Protein AF-A0AA41M7D9-F1 (afdb_monomer_lite)

Secondary structure (DSSP, 8-state):
---PPPHHHHHHHHHHHHHHHHHHHHHHTTTS-HHHHHHHHHHHHHHHHHHHHHHHHH-TT--HHHHHHHHHHHHHHHHHHHHTTSS---HHHHHIIIIIIHHHHHHHHHHTT--HHHHHHHHHHHHHHHHHHHHHHH-GGGHHHHHHHHIIIIIHHHHHHHHH--

Structure (mmCIF, N/CA/C/O backbone):
data_AF-A0AA41M7D9-F1
#
_entry.id   AF-A0AA41M7D9-F1
#
loop_
_atom_site.group_PDB
_atom_site.id
_atom_site.type_symbol
_atom_site.label_atom_id
_atom_site.label_alt_id
_atom_site.label_comp_id
_atom_site.label_asym_id
_atom_site.label_entity_id
_atom_site.label_seq_id
_atom_site.pdbx_PDB_ins_code
_atom_site.Cartn_x
_atom_site.Cartn_y
_atom_site.Cartn_z
_atom_site.occupancy
_atom_site.B_iso_or_equiv
_atom_site.auth_seq_id
_atom_site.auth_comp_id
_atom_site.auth_asym_id
_atom_site.auth_atom_id
_atom_site.pdbx_PDB_model_num
ATOM 1 N N . MET A 1 1 ? -13.814 23.129 17.346 1.00 43.03 1 MET A N 1
ATOM 2 C CA . MET A 1 1 ? -14.484 21.843 17.065 1.00 43.03 1 MET A CA 1
ATOM 3 C C . MET A 1 1 ? -13.384 20.842 16.747 1.00 43.03 1 MET A C 1
ATOM 5 O O . MET A 1 1 ? -12.719 21.006 15.732 1.00 43.03 1 MET A O 1
ATOM 9 N N . VAL A 1 2 ? -13.072 19.921 17.662 1.00 54.72 2 VAL A N 1
ATOM 10 C CA . VAL A 1 2 ? -12.052 18.890 17.413 1.00 54.72 2 VAL A CA 1
ATOM 11 C C . VAL A 1 2 ? -12.756 17.778 16.646 1.00 54.72 2 VAL A C 1
ATOM 13 O O . VAL A 1 2 ? -13.603 17.100 17.205 1.00 54.72 2 VAL A O 1
ATOM 16 N N . PHE A 1 3 ? -12.485 17.658 15.346 1.00 63.22 3 PHE A N 1
ATOM 17 C CA . PHE A 1 3 ? -13.008 16.547 14.549 1.00 63.22 3 PHE A CA 1
ATOM 18 C C . PHE A 1 3 ? -12.334 15.251 15.011 1.00 63.22 3 PHE A C 1
ATOM 20 O O . PHE A 1 3 ? -11.143 15.058 14.730 1.00 63.22 3 PHE A O 1
ATOM 27 N N . GLU A 1 4 ? -13.075 14.405 15.719 1.00 78.56 4 GLU A N 1
ATOM 28 C CA . GLU A 1 4 ? -12.692 13.021 16.003 1.00 78.56 4 GLU A CA 1
ATOM 29 C C . GLU A 1 4 ? -12.630 12.236 14.693 1.00 78.56 4 GLU A C 1
ATOM 31 O O . GLU A 1 4 ? -13.458 12.419 13.800 1.00 78.56 4 GLU A O 1
ATOM 36 N N . ILE A 1 5 ? -11.578 11.437 14.533 1.00 80.19 5 ILE A N 1
ATOM 37 C CA . ILE A 1 5 ? -11.439 10.519 13.411 1.00 80.19 5 ILE A CA 1
ATOM 38 C C . ILE A 1 5 ? -11.806 9.137 13.932 1.00 80.19 5 ILE A C 1
ATOM 40 O O . ILE A 1 5 ? -11.251 8.674 14.923 1.00 80.19 5 ILE A O 1
ATOM 44 N N . GLU A 1 6 ? -12.738 8.479 13.255 1.00 83.94 6 GLU A N 1
ATOM 45 C CA . GLU A 1 6 ? -13.079 7.085 13.524 1.00 83.94 6 GLU A CA 1
ATOM 46 C C . GLU A 1 6 ? -12.066 6.157 12.841 1.00 83.94 6 GLU A C 1
ATOM 48 O O . GLU A 1 6 ? -11.556 6.466 11.760 1.00 83.94 6 GLU A O 1
ATOM 53 N N . GLU A 1 7 ? -11.809 4.983 13.422 1.00 80.69 7 GLU A N 1
ATOM 54 C CA . GLU A 1 7 ? -10.970 3.948 12.792 1.00 80.69 7 GLU A CA 1
ATOM 55 C C . GLU A 1 7 ? -11.496 3.577 11.394 1.00 80.69 7 GLU A C 1
ATOM 57 O O . GLU A 1 7 ? -10.733 3.427 10.438 1.00 80.69 7 GLU A O 1
ATOM 62 N N . ARG A 1 8 ? -12.823 3.574 11.237 1.00 83.56 8 ARG A N 1
ATOM 63 C CA . ARG A 1 8 ? -13.512 3.409 9.957 1.00 83.56 8 ARG A CA 1
ATOM 64 C C . ARG A 1 8 ? -13.033 4.390 8.892 1.00 83.56 8 ARG A C 1
ATOM 66 O O . ARG A 1 8 ? -12.820 4.009 7.738 1.00 83.56 8 ARG A O 1
ATOM 73 N N . ALA A 1 9 ? -12.868 5.656 9.264 1.00 84.19 9 ALA A N 1
ATOM 74 C CA . ALA A 1 9 ? -12.412 6.694 8.351 1.00 84.19 9 ALA A CA 1
ATOM 75 C C . ALA A 1 9 ? -10.946 6.473 7.951 1.00 84.19 9 ALA A C 1
ATOM 77 O O . ALA A 1 9 ? -10.614 6.637 6.778 1.00 84.19 9 ALA A O 1
ATOM 78 N N . VAL A 1 10 ? -10.094 6.034 8.887 1.00 87.75 10 VAL A N 1
ATOM 79 C CA . VAL A 1 10 ? -8.698 5.657 8.604 1.00 87.75 10 VAL A CA 1
ATOM 80 C C . VAL A 1 10 ? -8.658 4.554 7.546 1.00 87.75 10 VAL A C 1
ATOM 82 O O . VAL A 1 10 ? -8.050 4.732 6.492 1.00 87.75 10 VAL A O 1
ATOM 85 N N . LEU A 1 11 ? -9.360 3.445 7.784 1.00 87.56 11 LEU A N 1
ATOM 86 C CA . LEU A 1 11 ? -9.366 2.278 6.898 1.00 87.56 11 LEU A CA 1
ATOM 87 C C . LEU A 1 11 ? -9.967 2.581 5.520 1.00 87.56 11 LEU A C 1
ATOM 89 O O . LEU A 1 11 ? -9.401 2.179 4.503 1.00 87.56 11 LEU A O 1
ATOM 93 N N . THR A 1 12 ? -11.063 3.348 5.474 1.00 88.19 12 THR A N 1
ATOM 94 C CA . THR A 1 12 ? -11.686 3.791 4.214 1.00 88.19 12 THR A CA 1
ATOM 95 C C . THR A 1 12 ? -10.690 4.580 3.376 1.00 88.19 12 THR A C 1
ATOM 97 O O . THR A 1 12 ? -10.525 4.328 2.183 1.00 88.19 12 THR A O 1
ATOM 100 N N . VAL A 1 13 ? -10.009 5.535 4.008 1.00 90.44 13 VAL A N 1
ATOM 101 C CA . VAL A 1 13 ? -9.062 6.408 3.331 1.00 90.44 13 VAL A CA 1
ATOM 102 C C . VAL A 1 13 ? -7.845 5.625 2.833 1.00 90.44 13 VAL A C 1
ATOM 104 O O . VAL A 1 13 ? -7.421 5.843 1.697 1.00 90.44 13 VAL A O 1
ATOM 107 N N . TRP A 1 14 ? -7.308 4.695 3.626 1.00 92.19 14 TRP A N 1
ATOM 108 C CA . TRP A 1 14 ? -6.230 3.809 3.178 1.00 92.19 14 TRP A CA 1
ATOM 109 C C . TRP A 1 14 ? -6.654 2.961 1.983 1.00 92.19 14 TRP A C 1
ATOM 111 O O . TRP A 1 14 ? -5.999 3.003 0.943 1.00 92.19 14 TRP A O 1
ATOM 121 N N . GLY A 1 15 ? -7.770 2.240 2.101 1.00 91.06 15 GLY A N 1
ATOM 122 C CA . GLY A 1 15 ? -8.260 1.362 1.044 1.00 91.06 15 GLY A CA 1
ATOM 123 C C . GLY A 1 15 ? -8.542 2.107 -0.260 1.00 91.06 15 GLY A C 1
ATOM 124 O O . GLY A 1 15 ? -8.118 1.665 -1.327 1.00 91.06 15 GLY A O 1
ATOM 125 N N . PHE A 1 16 ? -9.180 3.279 -0.178 1.00 92.38 16 PHE A N 1
ATOM 126 C CA . PHE A 1 16 ? -9.460 4.112 -1.347 1.00 92.38 16 PHE A CA 1
ATOM 127 C C . PHE A 1 16 ? -8.186 4.661 -1.996 1.00 92.38 16 PHE A C 1
ATOM 129 O O . PHE A 1 16 ? -8.065 4.630 -3.221 1.00 92.38 16 PHE A O 1
ATOM 136 N N . SER A 1 17 ? -7.229 5.137 -1.195 1.00 93.56 17 SER A N 1
ATOM 137 C CA . SER A 1 17 ? -5.968 5.694 -1.702 1.00 93.56 17 SER A CA 1
ATOM 138 C C . SER A 1 17 ? -5.134 4.621 -2.395 1.00 93.56 17 SER A C 1
ATOM 140 O O . SER A 1 17 ? -4.664 4.838 -3.505 1.00 93.56 17 SER A O 1
ATOM 142 N N . VAL A 1 18 ? -5.023 3.432 -1.796 1.00 93.00 18 VAL A N 1
ATOM 143 C CA . VAL A 1 18 ? -4.290 2.300 -2.377 1.00 93.00 18 VAL A CA 1
ATOM 144 C C . VAL A 1 18 ? -4.965 1.802 -3.656 1.00 93.00 18 VAL A C 1
ATOM 146 O O . VAL A 1 18 ? -4.300 1.669 -4.681 1.00 93.00 18 VAL A O 1
ATOM 149 N N . ALA A 1 19 ? -6.285 1.583 -3.640 1.00 92.69 19 ALA A N 1
ATOM 150 C CA . ALA A 1 19 ? -7.017 1.143 -4.829 1.00 92.69 19 ALA A CA 1
ATOM 151 C C . ALA A 1 19 ? -6.898 2.159 -5.975 1.00 92.69 19 ALA A C 1
ATOM 153 O O . ALA A 1 19 ? -6.569 1.792 -7.102 1.00 92.69 19 ALA A O 1
ATOM 154 N N . THR A 1 20 ? -7.110 3.444 -5.680 1.00 91.69 20 THR A N 1
ATOM 155 C CA . THR A 1 20 ? -7.000 4.525 -6.668 1.00 91.69 20 THR A CA 1
ATOM 156 C C . THR A 1 20 ? -5.573 4.659 -7.180 1.00 91.69 20 THR A C 1
ATOM 158 O O . THR A 1 20 ? -5.375 4.772 -8.385 1.00 91.69 20 THR A O 1
ATOM 161 N N . GLY A 1 21 ? -4.576 4.602 -6.295 1.00 92.38 21 GLY A N 1
ATOM 162 C CA . GLY A 1 21 ? -3.167 4.686 -6.664 1.00 92.38 21 GLY A CA 1
ATOM 163 C C . GLY A 1 21 ? -2.785 3.612 -7.679 1.00 92.38 21 GLY A C 1
ATOM 164 O O . GLY A 1 21 ? -2.201 3.914 -8.722 1.00 92.38 21 GLY A O 1
ATOM 165 N N . TRP A 1 22 ? -3.200 2.372 -7.430 1.00 92.94 22 TRP A N 1
ATOM 166 C CA . TRP A 1 22 ? -2.945 1.243 -8.317 1.00 92.94 22 TRP A CA 1
ATOM 167 C C . TRP A 1 22 ? -3.701 1.343 -9.649 1.00 92.94 22 TRP A C 1
ATOM 169 O O . TRP A 1 22 ? -3.092 1.192 -10.708 1.00 92.94 22 TRP A O 1
ATOM 179 N N . ILE A 1 23 ? -4.997 1.673 -9.622 1.00 92.25 23 ILE A N 1
ATOM 180 C CA . ILE A 1 23 ? -5.819 1.825 -10.837 1.00 92.25 23 ILE A CA 1
ATOM 181 C C . ILE A 1 23 ? -5.300 2.967 -11.715 1.00 92.25 23 ILE A C 1
ATOM 183 O O . ILE A 1 23 ? -5.174 2.815 -12.925 1.00 92.25 23 ILE A O 1
ATOM 187 N N . VAL A 1 24 ? -4.979 4.117 -11.128 1.00 91.69 24 VAL A N 1
ATOM 188 C CA . VAL A 1 24 ? -4.457 5.260 -11.883 1.00 91.69 24 VAL A CA 1
ATOM 189 C C . VAL A 1 24 ? -3.063 4.948 -12.427 1.00 91.69 24 VAL A C 1
ATOM 191 O O . VAL A 1 24 ? -2.784 5.277 -13.577 1.00 91.69 24 VAL A O 1
ATOM 194 N N . SER A 1 25 ? -2.219 4.247 -11.660 1.00 90.75 25 SER A N 1
ATOM 195 C CA . SER A 1 25 ? -0.907 3.795 -12.144 1.00 90.75 25 SER A CA 1
ATOM 196 C C . SER A 1 25 ? -1.037 2.883 -13.362 1.00 90.75 25 SER A C 1
ATOM 198 O O . SER A 1 25 ? -0.314 3.083 -14.328 1.00 90.75 25 SER A O 1
ATOM 200 N N . TYR A 1 26 ? -2.005 1.960 -13.381 1.00 90.75 26 TYR A N 1
ATOM 201 C CA . TYR A 1 26 ? -2.275 1.126 -14.557 1.00 90.75 26 TYR A CA 1
ATOM 202 C C . TYR A 1 26 ? -2.479 1.969 -15.827 1.00 90.75 26 TYR A C 1
ATOM 204 O O . TYR A 1 26 ? -1.841 1.709 -16.844 1.00 90.75 26 TYR A O 1
ATOM 212 N N . PHE A 1 27 ? -3.303 3.020 -15.759 1.00 89.38 27 PHE A N 1
ATOM 213 C CA . PHE A 1 27 ? -3.584 3.878 -16.916 1.00 89.38 27 PHE A CA 1
ATOM 214 C C . PHE A 1 27 ? -2.458 4.855 -17.263 1.00 89.38 27 PHE A C 1
ATOM 216 O O . PHE A 1 27 ? -2.310 5.209 -18.430 1.00 89.38 27 PHE A O 1
ATOM 223 N N . LEU A 1 28 ? -1.703 5.334 -16.272 1.00 88.75 28 LEU A N 1
ATOM 224 C CA . LEU A 1 28 ? -0.736 6.417 -16.462 1.00 88.75 28 LEU A CA 1
ATOM 225 C C . LEU A 1 28 ? 0.707 5.947 -16.636 1.00 88.75 28 LEU A C 1
ATOM 227 O O . LEU A 1 28 ? 1.499 6.698 -17.199 1.00 88.75 28 LEU A O 1
ATOM 231 N N . HIS A 1 29 ? 1.060 4.728 -16.215 1.00 86.25 29 HIS A N 1
ATOM 232 C CA . HIS A 1 29 ? 2.437 4.242 -16.316 1.00 86.25 29 HIS A CA 1
ATOM 233 C C . HIS A 1 29 ? 3.035 4.243 -17.738 1.00 86.25 29 HIS A C 1
ATOM 235 O O . HIS A 1 29 ? 4.241 4.456 -17.829 1.00 86.25 29 HIS A O 1
ATOM 241 N N . PRO A 1 30 ? 2.273 4.095 -18.848 1.00 87.62 30 PRO A N 1
ATOM 242 C CA . PRO A 1 30 ? 2.855 4.192 -20.189 1.00 87.62 30 PRO A CA 1
ATOM 243 C C . PRO A 1 30 ? 3.217 5.632 -20.580 1.00 87.62 30 PRO A C 1
ATOM 245 O O . PRO A 1 30 ? 3.976 5.845 -21.522 1.00 87.62 30 PRO A O 1
ATOM 248 N N . TYR A 1 31 ? 2.634 6.622 -19.897 1.00 87.56 31 TYR A N 1
ATOM 249 C CA . TYR A 1 31 ? 2.751 8.044 -20.227 1.00 87.56 31 TYR A CA 1
ATOM 250 C C . TYR A 1 31 ? 3.657 8.809 -19.262 1.00 87.56 31 TYR A C 1
ATOM 252 O O . TYR A 1 31 ? 4.099 9.911 -19.584 1.00 87.56 31 TYR A O 1
ATOM 260 N N . PHE A 1 32 ? 3.876 8.277 -18.061 1.00 84.94 32 PHE A N 1
ATOM 261 C CA . PHE A 1 32 ? 4.605 8.940 -16.988 1.00 84.94 32 PHE A CA 1
ATOM 262 C C . PHE A 1 32 ? 5.985 8.320 -16.810 1.00 84.94 32 PHE A C 1
ATOM 264 O O . PHE A 1 32 ? 6.144 7.102 -16.807 1.00 84.94 32 PHE A O 1
ATOM 271 N N . GLU A 1 33 ? 6.983 9.169 -16.576 1.00 85.44 33 GLU A N 1
ATOM 272 C CA . GLU A 1 33 ? 8.267 8.702 -16.065 1.00 85.44 33 GLU A CA 1
ATOM 273 C C . GLU A 1 33 ? 8.080 8.098 -14.665 1.00 85.44 33 GLU A C 1
ATOM 275 O O . GLU A 1 33 ? 7.204 8.509 -13.894 1.00 85.44 33 GLU A O 1
ATOM 280 N N . ALA A 1 34 ? 8.935 7.145 -14.295 1.00 81.38 34 ALA A N 1
ATOM 281 C CA . ALA A 1 34 ? 8.833 6.451 -13.012 1.00 81.38 34 ALA A CA 1
ATOM 282 C C . ALA A 1 34 ? 8.850 7.416 -11.807 1.00 81.38 34 ALA A C 1
ATOM 284 O O . ALA A 1 34 ? 8.127 7.207 -10.832 1.00 81.38 34 ALA A O 1
ATOM 285 N N . LEU A 1 35 ? 9.599 8.523 -11.891 1.00 83.25 35 LEU A N 1
ATOM 286 C CA . LEU A 1 35 ? 9.623 9.542 -10.837 1.00 83.25 35 LEU A CA 1
ATOM 287 C C . LEU A 1 35 ? 8.269 10.254 -10.689 1.00 83.25 35 LEU A C 1
ATOM 289 O O . LEU A 1 35 ? 7.849 10.548 -9.571 1.00 83.25 35 LEU A O 1
ATOM 293 N N . SER A 1 36 ? 7.558 10.491 -11.794 1.00 87.69 36 SER A N 1
ATOM 294 C CA . SER A 1 36 ? 6.215 11.078 -11.776 1.00 87.69 36 SER A CA 1
ATOM 295 C C . SER A 1 36 ? 5.200 10.141 -11.122 1.00 87.69 36 SER A C 1
ATOM 297 O O . SER A 1 36 ? 4.336 10.610 -10.383 1.00 87.69 36 SER A O 1
ATOM 299 N N . LEU A 1 37 ? 5.328 8.825 -11.323 1.00 85.75 37 LEU A N 1
ATOM 300 C CA . LEU A 1 37 ? 4.511 7.837 -10.612 1.00 85.75 37 LEU A CA 1
ATOM 301 C C . LEU A 1 37 ? 4.797 7.839 -9.106 1.00 85.75 37 LEU A C 1
ATOM 303 O O . LEU A 1 37 ? 3.860 7.858 -8.312 1.00 85.75 37 LEU A O 1
ATOM 307 N N . VAL A 1 38 ? 6.065 7.884 -8.689 1.00 86.19 38 VAL A N 1
ATOM 308 C CA . VAL A 1 38 ? 6.418 7.969 -7.258 1.00 86.19 38 VAL A CA 1
ATOM 309 C C . VAL A 1 38 ? 5.914 9.275 -6.634 1.00 86.19 38 VAL A C 1
ATOM 311 O O . VAL A 1 38 ? 5.407 9.272 -5.509 1.00 86.19 38 VAL A O 1
ATOM 314 N N . ALA A 1 39 ? 5.982 10.392 -7.362 1.00 88.31 39 ALA A N 1
ATOM 315 C CA . ALA A 1 39 ? 5.410 11.663 -6.924 1.00 88.31 39 ALA A CA 1
ATOM 316 C C . ALA A 1 39 ? 3.881 11.581 -6.784 1.00 88.31 39 ALA A C 1
ATOM 318 O O . ALA A 1 39 ? 3.334 12.004 -5.765 1.00 88.31 39 ALA A O 1
ATOM 319 N N . PHE A 1 40 ? 3.193 10.976 -7.755 1.00 91.31 40 PHE A N 1
ATOM 320 C CA . PHE A 1 40 ? 1.759 10.706 -7.681 1.00 91.31 40 PHE A CA 1
ATOM 321 C C . PHE A 1 40 ? 1.403 9.876 -6.439 1.00 91.31 40 PHE A C 1
ATOM 323 O O . PHE A 1 40 ? 0.545 10.285 -5.657 1.00 91.31 40 PHE A O 1
ATOM 330 N N . TRP A 1 41 ? 2.111 8.772 -6.193 1.00 91.94 41 TRP A N 1
ATOM 331 C CA . TRP A 1 41 ? 1.908 7.953 -4.999 1.00 91.94 41 TRP A CA 1
ATOM 332 C C . TRP A 1 41 ? 2.200 8.717 -3.706 1.00 91.94 41 TRP A C 1
ATOM 334 O O . TRP A 1 41 ? 1.476 8.556 -2.729 1.00 91.94 41 TRP A O 1
ATOM 344 N N . SER A 1 42 ? 3.193 9.607 -3.693 1.00 90.25 42 SER A N 1
ATOM 345 C CA . SER A 1 42 ? 3.476 10.462 -2.533 1.00 90.25 42 SER A CA 1
ATOM 346 C C . SER A 1 42 ? 2.302 11.390 -2.209 1.00 90.25 42 SER A C 1
ATOM 348 O O . SER A 1 42 ? 1.939 11.546 -1.043 1.00 90.25 42 SER A O 1
ATOM 350 N N . VAL A 1 43 ? 1.659 11.963 -3.233 1.00 91.69 43 VAL A N 1
ATOM 351 C CA . VAL A 1 43 ? 0.446 12.776 -3.055 1.00 91.69 43 VAL A CA 1
ATOM 352 C C . VAL A 1 43 ? -0.712 11.911 -2.565 1.00 91.69 43 VAL A C 1
ATOM 354 O O . VAL A 1 43 ? -1.326 12.242 -1.551 1.00 91.69 43 VAL A O 1
ATOM 357 N N . VAL A 1 44 ? -0.983 10.789 -3.233 1.00 93.44 44 VAL A N 1
ATOM 358 C CA . VAL A 1 44 ? -2.092 9.884 -2.892 1.00 93.44 44 VAL A CA 1
ATOM 359 C C . VAL A 1 44 ? -1.971 9.355 -1.463 1.00 93.44 44 VAL A C 1
ATOM 361 O O . VAL A 1 44 ? -2.954 9.346 -0.727 1.00 93.44 44 VAL A O 1
ATOM 364 N N . MET A 1 45 ? -0.766 8.978 -1.034 1.00 93.62 45 MET A N 1
ATOM 365 C CA . MET A 1 45 ? -0.530 8.399 0.288 1.00 93.62 45 MET A CA 1
ATOM 366 C C . MET A 1 45 ? -0.391 9.437 1.407 1.00 93.62 45 MET A C 1
ATOM 368 O O . MET A 1 45 ? -0.484 9.084 2.583 1.00 93.62 45 MET A O 1
ATOM 372 N N . SER A 1 46 ? -0.222 10.723 1.083 1.00 90.88 46 SER A N 1
ATOM 373 C CA . SER A 1 46 ? -0.162 11.781 2.101 1.00 90.88 46 SER A CA 1
ATOM 374 C C . SER A 1 46 ? -1.445 11.841 2.936 1.00 90.88 46 SER A C 1
ATOM 376 O O . SER A 1 46 ? -1.394 11.974 4.158 1.00 90.88 46 SER A O 1
ATOM 378 N N . TRP A 1 47 ? -2.599 11.663 2.291 1.00 90.38 47 TRP A N 1
ATOM 379 C CA . TRP A 1 47 ? -3.906 11.739 2.929 1.00 90.38 47 TRP A CA 1
ATOM 380 C C . TRP A 1 47 ? -4.140 10.625 3.974 1.00 90.38 47 TRP A C 1
ATOM 382 O O . TRP A 1 47 ? -4.394 10.969 5.134 1.00 90.38 47 TRP A O 1
ATOM 392 N N . PRO A 1 48 ? -3.984 9.318 3.665 1.00 91.94 48 PRO A N 1
ATOM 393 C CA . PRO A 1 48 ? -4.085 8.257 4.672 1.00 91.94 48 PRO A CA 1
ATOM 394 C C . PRO A 1 48 ? -3.067 8.391 5.803 1.00 91.94 48 PRO A C 1
ATOM 396 O O . PRO A 1 48 ? -3.410 8.126 6.957 1.00 91.94 48 PRO A O 1
ATOM 399 N N . VAL A 1 49 ? -1.846 8.853 5.518 1.00 91.00 49 VAL A N 1
ATOM 400 C CA . VAL A 1 49 ? -0.826 9.078 6.553 1.00 91.00 49 VAL A CA 1
ATOM 401 C C . VAL A 1 49 ? -1.252 10.191 7.515 1.00 91.00 49 VAL A C 1
ATOM 403 O O . VAL A 1 49 ? -1.224 9.985 8.728 1.00 91.00 49 VAL A O 1
ATOM 406 N N . ILE A 1 50 ? -1.711 11.340 7.008 1.00 89.94 50 ILE A N 1
ATOM 407 C CA . ILE A 1 50 ? -2.185 12.462 7.839 1.00 89.94 50 ILE A CA 1
ATOM 408 C C . ILE A 1 50 ? -3.373 12.034 8.710 1.00 89.94 50 ILE A C 1
ATOM 410 O O . ILE A 1 50 ? -3.389 12.297 9.915 1.00 89.94 50 ILE A O 1
ATOM 414 N N . VAL A 1 51 ? -4.350 11.347 8.111 1.00 89.62 51 VAL A N 1
ATOM 415 C CA . VAL A 1 51 ? -5.537 10.828 8.810 1.00 89.62 51 VAL A CA 1
ATOM 416 C C . VAL A 1 51 ? -5.128 9.861 9.925 1.00 89.62 51 VAL A C 1
ATOM 418 O O . VAL A 1 51 ? -5.622 9.975 11.046 1.00 89.62 51 VAL A O 1
ATOM 421 N N . SER A 1 52 ? -4.165 8.979 9.656 1.00 90.44 52 SER A N 1
ATOM 422 C CA . SER A 1 52 ? -3.648 8.016 10.634 1.00 90.44 52 SER A CA 1
ATOM 423 C C . SER A 1 52 ? -2.904 8.680 11.787 1.00 90.44 52 SER A C 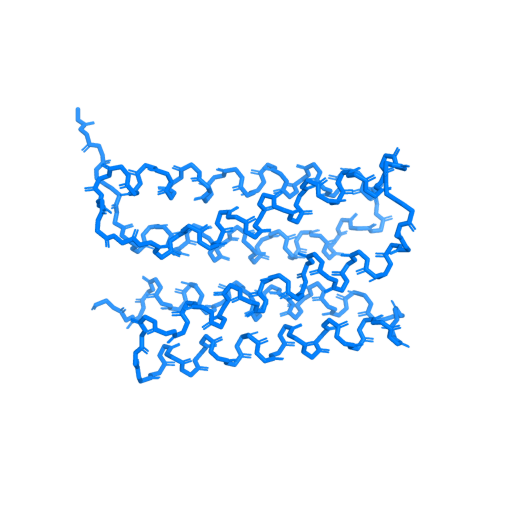1
ATOM 425 O O . SER A 1 52 ? -3.134 8.330 12.939 1.00 90.44 52 SER A O 1
ATOM 427 N N . ILE A 1 53 ? -2.038 9.661 11.510 1.00 88.38 53 ILE A N 1
ATOM 428 C CA . ILE A 1 53 ? -1.308 10.403 12.551 1.00 88.38 53 ILE A CA 1
ATOM 429 C C . ILE A 1 53 ? -2.291 11.107 13.485 1.00 88.38 53 ILE A C 1
ATOM 431 O O . ILE A 1 53 ? -2.155 11.029 14.707 1.00 88.38 53 ILE A O 1
ATOM 435 N N . LYS A 1 54 ? -3.313 11.759 12.921 1.00 88.38 54 LYS A N 1
ATOM 436 C CA . LYS A 1 54 ? -4.338 12.428 13.721 1.00 88.38 54 LYS A CA 1
ATOM 437 C C . LYS A 1 54 ? -5.163 11.433 14.543 1.00 88.38 54 LYS A C 1
ATOM 439 O O . LYS A 1 54 ? -5.437 11.713 15.706 1.00 88.38 54 LYS A O 1
ATOM 444 N N . TRP A 1 55 ? -5.513 10.279 13.979 1.00 88.25 55 TRP A N 1
ATOM 445 C CA . TRP A 1 55 ? -6.210 9.220 14.709 1.00 88.25 55 TRP A CA 1
ATOM 446 C C . TRP A 1 55 ? -5.373 8.644 15.858 1.00 88.25 55 TRP A C 1
ATOM 448 O O . TRP A 1 55 ? -5.879 8.504 16.966 1.00 88.25 55 TRP A O 1
ATOM 458 N N . MET A 1 56 ? -4.081 8.377 15.641 1.00 87.81 56 MET A N 1
ATOM 459 C CA . MET A 1 56 ? -3.175 7.878 16.687 1.00 87.81 56 MET A CA 1
ATOM 460 C C . MET A 1 56 ? -2.973 8.899 17.811 1.00 87.81 56 MET A C 1
ATOM 462 O O . MET A 1 56 ? -2.878 8.523 18.976 1.00 87.81 56 MET A O 1
ATOM 466 N N . ALA A 1 57 ? -2.953 10.197 17.488 1.00 85.06 57 ALA A N 1
ATOM 467 C CA . ALA A 1 57 ? -2.913 11.256 18.496 1.00 85.06 57 ALA A CA 1
ATOM 468 C C . ALA A 1 57 ? -4.178 11.282 19.378 1.00 85.06 57 ALA A C 1
ATOM 470 O O . ALA A 1 57 ? -4.113 11.733 20.519 1.00 85.06 57 ALA A O 1
ATOM 471 N N . GLN A 1 58 ? -5.314 10.801 18.860 1.00 84.94 58 GLN A N 1
ATOM 472 C CA . GLN A 1 58 ? -6.576 10.654 19.597 1.00 84.94 58 GLN A CA 1
ATOM 473 C C . GLN A 1 58 ? -6.652 9.316 20.352 1.00 84.94 58 GLN A C 1
ATOM 475 O O . GLN A 1 58 ? -7.221 9.259 21.437 1.00 84.94 58 GLN A O 1
ATOM 480 N N . ASN A 1 59 ? -6.046 8.257 19.806 1.00 77.56 59 ASN A N 1
ATOM 481 C CA . ASN A 1 59 ? -6.160 6.877 20.278 1.00 77.56 59 ASN A CA 1
ATOM 482 C C . ASN A 1 59 ? -4.774 6.264 20.539 1.00 77.56 59 ASN A C 1
ATOM 484 O O . ASN A 1 59 ? -4.293 5.420 19.783 1.00 77.56 59 ASN A O 1
ATOM 488 N N . SER A 1 60 ? -4.132 6.663 21.640 1.00 64.31 60 SER A N 1
ATOM 489 C CA . SER A 1 60 ? -2.744 6.294 21.976 1.00 64.31 60 SER A CA 1
ATOM 490 C C . SER A 1 60 ? -2.496 4.800 22.247 1.00 64.31 60 SER A C 1
ATOM 492 O O . SER A 1 60 ? -1.348 4.399 22.429 1.00 64.31 60 SER A O 1
ATOM 494 N N . GLY A 1 61 ? -3.545 3.973 22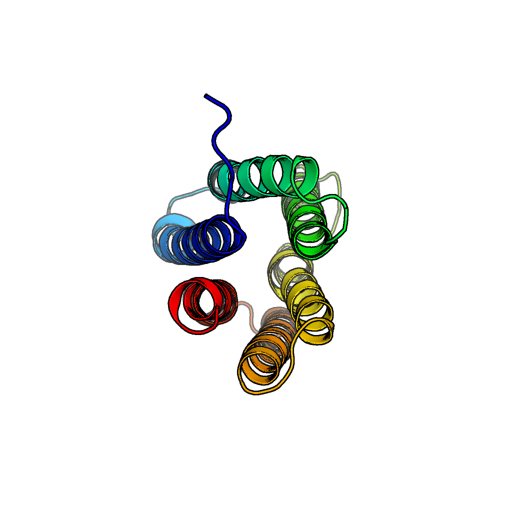.287 1.00 64.94 61 GLY A N 1
ATOM 495 C CA . GLY A 1 61 ? -3.460 2.542 22.590 1.00 64.94 61 GLY A CA 1
ATOM 496 C C . GLY A 1 61 ? -3.323 1.614 21.380 1.00 64.94 61 GLY A C 1
ATOM 497 O O . GLY A 1 61 ? -3.017 0.441 21.574 1.00 64.94 61 GLY A O 1
ATOM 498 N N . SER A 1 62 ? -3.542 2.094 20.149 1.00 67.50 62 SER A N 1
ATOM 499 C CA . SER A 1 62 ? -3.523 1.236 18.957 1.00 67.50 62 SER A CA 1
ATOM 500 C C . SER A 1 62 ? -2.365 1.560 18.020 1.00 67.50 62 SER A C 1
ATOM 502 O O . SER A 1 62 ? -2.210 2.682 17.539 1.00 67.50 62 SER A O 1
ATOM 504 N N . SER A 1 63 ? -1.561 0.539 17.725 1.00 71.19 63 SER A N 1
ATOM 505 C CA . SER A 1 63 ? -0.446 0.604 16.778 1.00 71.19 63 SER A CA 1
ATOM 506 C C . SER A 1 63 ? -0.845 0.233 15.350 1.00 71.19 63 SER A C 1
ATOM 508 O O . SER A 1 63 ? 0.028 0.169 14.486 1.00 71.19 63 SER A O 1
ATOM 510 N N . LEU A 1 64 ? -2.132 -0.024 15.085 1.00 73.25 64 LEU A N 1
ATOM 511 C CA . LEU A 1 64 ? -2.597 -0.574 13.810 1.00 73.25 64 LEU A CA 1
ATOM 512 C C . LEU A 1 64 ? -2.101 0.227 12.588 1.00 73.25 64 LEU A C 1
ATOM 514 O O . LEU A 1 64 ? -1.539 -0.382 11.679 1.00 73.25 64 LEU A O 1
ATOM 518 N N . PRO A 1 65 ? -2.193 1.574 12.551 1.00 81.44 65 PRO A N 1
ATOM 519 C CA . PRO A 1 65 ? -1.765 2.349 11.386 1.00 81.44 65 PRO A CA 1
ATOM 520 C C . PRO A 1 65 ? -0.243 2.490 11.265 1.00 81.44 65 PRO A C 1
ATOM 522 O O . PRO A 1 65 ? 0.247 2.865 10.202 1.00 81.44 65 PRO A O 1
ATOM 525 N N . VAL A 1 66 ? 0.520 2.209 12.330 1.00 84.94 66 VAL A N 1
ATOM 526 C CA . VAL A 1 66 ? 1.976 2.429 12.365 1.00 84.94 66 VAL A CA 1
ATOM 527 C C . VAL A 1 66 ? 2.666 1.592 11.300 1.00 84.94 66 VAL A C 1
ATOM 529 O O . VAL A 1 66 ? 3.505 2.109 10.565 1.00 84.94 66 VAL A O 1
ATOM 532 N N . THR A 1 67 ? 2.287 0.320 11.175 1.00 85.75 67 THR A N 1
ATOM 533 C CA . THR A 1 67 ? 2.880 -0.569 10.174 1.00 85.75 67 THR A CA 1
ATOM 534 C C . THR A 1 67 ? 2.640 -0.039 8.764 1.00 85.75 67 THR A C 1
ATOM 536 O O . THR A 1 67 ? 3.590 0.047 7.994 1.00 85.75 67 THR A O 1
ATOM 539 N N . TRP A 1 68 ? 1.421 0.412 8.462 1.00 88.50 68 TRP A N 1
ATOM 540 C CA . TRP A 1 68 ? 1.056 0.989 7.165 1.00 88.50 68 TRP A CA 1
ATOM 541 C C . TRP A 1 68 ? 1.829 2.269 6.842 1.00 88.50 68 TRP A C 1
ATOM 543 O O . TRP A 1 68 ? 2.325 2.433 5.723 1.00 88.50 68 TRP A O 1
ATOM 553 N N . ILE A 1 69 ? 1.975 3.166 7.823 1.00 90.56 69 ILE A N 1
ATOM 554 C CA . ILE A 1 69 ? 2.761 4.398 7.680 1.00 90.56 69 ILE A CA 1
ATOM 555 C C . ILE A 1 69 ? 4.223 4.057 7.387 1.00 90.56 69 ILE A C 1
ATOM 557 O O . ILE A 1 69 ? 4.796 4.599 6.444 1.00 90.56 69 ILE A O 1
ATOM 561 N N . LEU A 1 70 ? 4.822 3.148 8.163 1.00 88.62 70 LEU A N 1
ATOM 562 C CA . LEU A 1 70 ? 6.226 2.771 8.004 1.00 88.62 70 LEU A CA 1
ATOM 563 C C . LEU A 1 70 ? 6.481 2.089 6.661 1.00 88.62 70 LEU A C 1
ATOM 565 O O . LEU A 1 70 ? 7.411 2.479 5.959 1.00 88.62 70 LEU A O 1
ATOM 569 N N . THR A 1 71 ? 5.652 1.122 6.259 1.00 88.00 71 THR A N 1
ATOM 570 C CA . THR A 1 71 ? 5.826 0.446 4.966 1.00 88.00 71 THR A CA 1
ATOM 571 C C . THR A 1 71 ? 5.666 1.410 3.800 1.00 88.00 71 THR A C 1
ATOM 573 O O . THR A 1 71 ? 6.440 1.339 2.853 1.00 88.00 71 THR A O 1
ATOM 576 N N . THR A 1 72 ? 4.728 2.355 3.889 1.00 89.19 72 THR A N 1
ATOM 577 C CA . THR A 1 72 ? 4.531 3.393 2.867 1.00 89.19 72 THR A CA 1
ATOM 578 C C . THR A 1 72 ? 5.722 4.344 2.793 1.00 89.19 72 THR A C 1
ATOM 580 O O . THR A 1 72 ? 6.221 4.623 1.705 1.00 89.19 72 THR A O 1
ATOM 583 N N . ALA A 1 73 ? 6.213 4.821 3.939 1.00 88.50 73 ALA A N 1
ATOM 584 C CA . ALA A 1 73 ? 7.366 5.713 3.996 1.00 88.50 73 ALA A CA 1
ATOM 585 C C . ALA A 1 73 ? 8.627 5.044 3.431 1.00 88.50 73 ALA A C 1
ATOM 587 O O . ALA A 1 73 ? 9.353 5.665 2.655 1.00 88.50 73 ALA A O 1
ATOM 588 N N . ILE A 1 74 ? 8.857 3.771 3.770 1.00 88.12 74 ILE A N 1
ATOM 589 C CA . ILE A 1 74 ? 9.965 2.986 3.219 1.00 88.12 74 ILE A CA 1
ATOM 590 C C . ILE A 1 74 ? 9.776 2.801 1.712 1.00 88.12 74 ILE A C 1
ATOM 592 O O . ILE A 1 74 ? 10.706 3.070 0.962 1.00 88.12 74 ILE A O 1
ATOM 596 N N . ALA A 1 75 ? 8.591 2.398 1.247 1.00 87.12 75 ALA A N 1
ATOM 597 C CA . ALA A 1 75 ? 8.355 2.155 -0.173 1.00 87.12 75 ALA A CA 1
ATOM 598 C C . ALA A 1 75 ? 8.581 3.411 -1.030 1.00 87.12 75 ALA A C 1
ATOM 600 O O . ALA A 1 75 ? 9.292 3.358 -2.033 1.00 87.12 75 ALA A O 1
ATOM 601 N N . LEU A 1 76 ? 8.047 4.559 -0.599 1.00 87.88 76 LEU A N 1
ATOM 602 C CA . LEU A 1 76 ? 8.233 5.838 -1.286 1.00 87.88 76 LEU A CA 1
ATOM 603 C C . LEU A 1 76 ? 9.689 6.312 -1.227 1.00 87.88 76 LEU A C 1
ATOM 605 O O . LEU A 1 76 ? 10.254 6.689 -2.253 1.00 87.88 76 LEU A O 1
ATOM 609 N N . GLY A 1 77 ? 10.314 6.266 -0.046 1.00 85.38 77 GLY A N 1
ATOM 610 C CA . GLY A 1 77 ? 11.700 6.697 0.140 1.00 85.38 77 GLY A CA 1
ATOM 611 C C . GLY A 1 77 ? 12.684 5.862 -0.678 1.00 85.38 77 GLY A C 1
ATOM 612 O O . GLY A 1 77 ? 13.560 6.411 -1.344 1.00 85.38 77 GLY A O 1
ATOM 613 N N . MET A 1 78 ? 12.500 4.541 -0.691 1.00 83.88 78 MET A N 1
ATOM 614 C CA . MET A 1 78 ? 13.330 3.630 -1.477 1.00 83.88 78 MET A CA 1
ATOM 615 C C . MET A 1 78 ? 13.052 3.761 -2.976 1.00 83.88 78 MET A C 1
ATOM 617 O O . MET A 1 78 ? 13.995 3.723 -3.761 1.00 83.88 78 MET A O 1
ATOM 621 N N . GLY A 1 79 ? 11.799 4.001 -3.380 1.00 81.00 79 GLY A N 1
ATOM 622 C CA . GLY A 1 79 ? 11.450 4.308 -4.769 1.00 81.00 79 GLY A CA 1
ATOM 623 C C . GLY A 1 79 ? 12.190 5.542 -5.290 1.00 81.00 79 GLY A C 1
ATOM 624 O O . GLY A 1 79 ? 12.802 5.492 -6.353 1.00 81.00 79 GLY A O 1
ATOM 625 N N . VAL A 1 80 ? 12.229 6.628 -4.512 1.00 84.38 80 VAL A N 1
ATOM 626 C CA . VAL A 1 80 ? 13.039 7.810 -4.856 1.00 84.38 80 VAL A CA 1
ATOM 627 C C . VAL A 1 80 ? 14.530 7.467 -4.890 1.00 84.38 80 VAL A C 1
ATOM 629 O O . VAL A 1 80 ? 15.222 7.872 -5.820 1.00 84.38 80 VAL A O 1
ATOM 632 N N . ALA A 1 81 ? 15.036 6.715 -3.908 1.00 82.62 81 ALA A N 1
ATOM 633 C CA . ALA A 1 81 ? 16.456 6.384 -3.821 1.00 82.62 81 ALA A CA 1
ATOM 634 C C . ALA A 1 81 ? 16.961 5.548 -5.008 1.00 82.62 81 ALA A C 1
ATOM 636 O O . ALA A 1 81 ? 18.052 5.814 -5.511 1.00 82.62 81 ALA A O 1
ATOM 637 N N . VAL A 1 82 ? 16.172 4.581 -5.483 1.00 81.69 82 VAL A N 1
ATOM 638 C CA . VAL A 1 82 ? 16.493 3.791 -6.682 1.00 81.69 82 VAL A CA 1
ATOM 639 C C . VAL A 1 82 ? 16.473 4.680 -7.926 1.00 81.69 82 VAL A C 1
ATOM 641 O O . VAL A 1 82 ? 17.458 4.733 -8.657 1.00 81.69 82 VAL A O 1
ATOM 644 N N . LEU A 1 83 ? 15.407 5.463 -8.122 1.00 81.75 83 LEU A N 1
ATOM 645 C CA . LEU A 1 83 ? 15.249 6.300 -9.318 1.00 81.75 83 LEU A CA 1
ATOM 646 C C . LEU A 1 83 ? 16.270 7.441 -9.422 1.00 81.75 83 LEU A C 1
ATOM 648 O O . LEU A 1 83 ? 16.618 7.858 -10.522 1.00 81.75 83 LEU A O 1
ATOM 652 N N . GLN A 1 84 ? 16.757 7.951 -8.290 1.00 83.88 84 GLN A N 1
ATOM 653 C CA . GLN A 1 84 ? 17.816 8.967 -8.237 1.00 83.88 84 GLN A CA 1
ATOM 654 C C . GLN A 1 84 ? 19.230 8.357 -8.296 1.00 83.88 84 GLN A C 1
ATOM 656 O O . GLN A 1 84 ? 20.219 9.087 -8.247 1.00 83.88 84 GLN A O 1
ATOM 661 N N . GLY A 1 85 ? 19.351 7.027 -8.381 1.00 80.75 85 GLY A N 1
ATOM 662 C CA . GLY A 1 85 ? 20.634 6.327 -8.442 1.00 80.75 85 GLY A CA 1
ATOM 663 C C . GLY A 1 85 ? 21.397 6.274 -7.113 1.00 80.75 85 GLY A C 1
ATOM 664 O O . GLY A 1 85 ? 22.576 5.927 -7.102 1.00 80.75 85 GLY A O 1
ATOM 665 N N . TYR A 1 86 ? 20.750 6.593 -5.986 1.00 82.88 86 TYR A N 1
ATOM 666 C CA . TYR A 1 86 ? 21.332 6.429 -4.648 1.00 82.88 86 TYR A CA 1
ATOM 667 C C . TYR A 1 86 ? 21.415 4.956 -4.224 1.00 82.88 86 TYR A C 1
ATOM 669 O O . TYR A 1 86 ? 22.214 4.612 -3.354 1.00 82.88 86 TYR A O 1
ATOM 677 N N . LEU A 1 87 ? 20.606 4.087 -4.839 1.00 78.06 87 LEU A N 1
ATOM 678 C CA . LEU A 1 87 ? 20.649 2.637 -4.674 1.00 78.06 87 LEU A CA 1
ATOM 679 C C . LEU A 1 87 ? 20.739 1.956 -6.038 1.00 78.06 87 LEU A C 1
ATOM 681 O O . LEU A 1 87 ? 19.904 2.175 -6.908 1.00 78.06 87 LEU A O 1
ATOM 685 N N . THR A 1 88 ? 21.722 1.075 -6.200 1.00 77.56 88 THR A N 1
ATOM 686 C CA . THR A 1 88 ? 21.935 0.280 -7.418 1.00 77.56 88 THR A CA 1
ATOM 687 C C . THR A 1 88 ? 21.147 -1.032 -7.368 1.00 77.56 88 THR A C 1
ATOM 689 O O . THR A 1 88 ? 21.723 -2.110 -7.505 1.00 77.56 88 THR A O 1
ATOM 692 N N . ILE A 1 89 ? 19.845 -0.950 -7.092 1.00 77.50 89 ILE A N 1
ATOM 693 C CA . ILE A 1 89 ? 18.941 -2.107 -7.126 1.00 77.50 89 ILE A CA 1
ATOM 694 C C . ILE A 1 89 ? 18.210 -2.077 -8.475 1.00 77.50 89 ILE A C 1
ATOM 696 O O . ILE A 1 89 ? 17.697 -1.018 -8.834 1.00 77.50 89 ILE A O 1
ATOM 700 N N . PRO A 1 90 ? 18.145 -3.191 -9.225 1.00 80.25 90 PRO A N 1
ATOM 701 C CA . PRO A 1 90 ? 17.333 -3.286 -10.434 1.00 80.25 90 PRO A CA 1
ATOM 702 C C . PRO A 1 90 ? 15.868 -2.894 -10.195 1.00 80.25 90 PRO A C 1
ATOM 704 O O . PRO A 1 90 ? 15.263 -3.293 -9.198 1.00 80.25 90 PRO A O 1
ATOM 707 N N . ASP A 1 91 ? 15.264 -2.185 -11.152 1.00 72.19 91 ASP A N 1
ATOM 708 C CA . ASP A 1 91 ? 13.891 -1.675 -11.033 1.00 72.19 91 ASP A CA 1
ATOM 709 C C . ASP A 1 91 ? 12.887 -2.769 -10.653 1.00 72.19 91 ASP A C 1
ATOM 711 O O . ASP A 1 91 ? 12.083 -2.578 -9.743 1.00 72.19 91 ASP A O 1
ATOM 715 N N . ILE A 1 92 ? 12.960 -3.947 -11.281 1.00 75.31 92 ILE A N 1
ATOM 716 C CA . ILE A 1 92 ? 12.027 -5.050 -11.007 1.00 75.31 92 ILE A CA 1
ATOM 717 C C . ILE A 1 92 ? 12.135 -5.585 -9.572 1.00 75.31 92 ILE A C 1
ATOM 719 O O . ILE A 1 92 ? 11.122 -5.909 -8.952 1.00 75.31 92 ILE A O 1
ATOM 723 N N . GLU A 1 93 ? 13.348 -5.623 -9.017 1.00 79.00 93 GLU A N 1
ATOM 724 C CA . GLU A 1 93 ? 13.592 -6.024 -7.630 1.00 79.00 93 GLU A CA 1
ATOM 725 C C . GLU A 1 93 ? 13.060 -4.957 -6.673 1.00 79.00 93 GLU A C 1
ATOM 727 O O . GLU A 1 93 ? 12.422 -5.283 -5.671 1.00 79.00 93 GLU A O 1
ATOM 732 N N . SER A 1 94 ? 13.231 -3.677 -7.021 1.00 77.75 94 SER A N 1
ATOM 733 C CA . SER A 1 94 ? 12.645 -2.569 -6.267 1.00 77.75 94 SER A CA 1
ATOM 734 C C . SER A 1 94 ? 11.112 -2.647 -6.244 1.00 77.75 94 SER A C 1
ATOM 736 O O . SER A 1 94 ? 10.500 -2.471 -5.189 1.00 77.75 94 SER A O 1
ATOM 738 N N . TYR A 1 95 ? 10.483 -3.004 -7.368 1.00 75.31 95 TYR A N 1
ATOM 739 C CA . TYR A 1 95 ? 9.038 -3.186 -7.446 1.00 75.31 95 TYR A CA 1
ATOM 740 C C . TYR A 1 95 ? 8.568 -4.355 -6.578 1.00 75.31 95 TYR A C 1
ATOM 742 O O . TYR A 1 95 ? 7.698 -4.174 -5.724 1.00 75.31 95 TYR A O 1
ATOM 750 N N . ALA A 1 96 ? 9.179 -5.530 -6.738 1.00 80.56 96 ALA A N 1
ATOM 751 C CA . ALA A 1 96 ? 8.841 -6.723 -5.968 1.00 80.56 96 ALA A CA 1
ATOM 752 C C . ALA A 1 96 ? 8.979 -6.496 -4.451 1.00 80.56 96 ALA A C 1
ATOM 754 O O . ALA A 1 96 ? 8.095 -6.864 -3.672 1.00 80.56 96 ALA A O 1
ATOM 755 N N . VAL A 1 97 ? 10.064 -5.850 -4.017 1.00 81.62 97 VAL A N 1
ATOM 756 C CA . VAL A 1 97 ? 10.335 -5.631 -2.593 1.00 81.62 97 VAL A CA 1
ATOM 757 C C . VAL A 1 97 ? 9.455 -4.518 -2.021 1.00 81.62 97 VAL A C 1
ATOM 759 O O . VAL A 1 97 ? 8.758 -4.722 -1.025 1.00 81.62 97 VAL A O 1
ATOM 762 N N . PHE A 1 98 ? 9.458 -3.334 -2.630 1.00 84.56 98 PHE A N 1
ATOM 763 C CA . PHE A 1 98 ? 8.870 -2.151 -2.000 1.00 84.56 98 PHE A CA 1
ATOM 764 C C . PHE A 1 98 ? 7.359 -2.053 -2.180 1.00 84.56 98 PHE A C 1
ATOM 766 O O . PHE A 1 98 ? 6.676 -1.544 -1.294 1.00 84.56 98 PHE A O 1
ATOM 773 N N . TRP A 1 99 ? 6.827 -2.584 -3.278 1.00 83.69 99 TRP A N 1
ATOM 774 C CA . TRP A 1 99 ? 5.419 -2.409 -3.629 1.00 83.69 99 TRP A CA 1
ATOM 775 C C . TRP A 1 99 ? 4.561 -3.662 -3.437 1.00 83.69 99 TRP A C 1
ATOM 777 O O . TRP A 1 99 ? 3.335 -3.567 -3.477 1.00 83.69 99 TRP A O 1
ATOM 787 N N . PHE A 1 100 ? 5.181 -4.816 -3.166 1.00 87.12 100 PHE A N 1
ATOM 788 C CA . PHE A 1 100 ? 4.468 -6.074 -2.919 1.00 87.12 100 PHE A CA 1
ATOM 789 C C . PHE A 1 100 ? 4.901 -6.755 -1.620 1.00 87.12 100 PHE A C 1
ATOM 791 O O . PHE A 1 100 ? 4.056 -7.023 -0.765 1.00 87.12 100 PHE A O 1
ATOM 798 N N . PHE A 1 101 ? 6.200 -6.970 -1.397 1.00 89.19 101 PHE A N 1
ATOM 799 C CA . PHE A 1 101 ? 6.670 -7.622 -0.170 1.00 89.19 101 PHE A CA 1
ATOM 800 C C . PHE A 1 101 ? 6.430 -6.777 1.098 1.00 89.19 101 PHE A C 1
ATOM 802 O O . PHE A 1 101 ? 5.986 -7.307 2.123 1.00 89.19 101 PHE A O 1
ATOM 809 N N . LEU A 1 102 ? 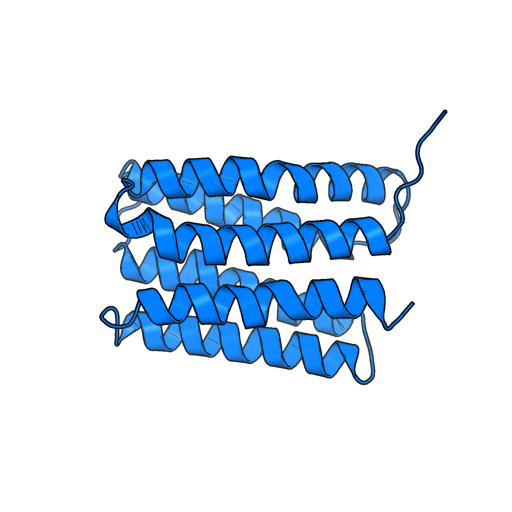6.670 -5.461 1.048 1.00 90.38 102 LEU A N 1
ATOM 810 C CA . LEU A 1 102 ? 6.371 -4.576 2.182 1.00 90.38 102 LEU A CA 1
ATOM 811 C C . LEU A 1 102 ? 4.867 -4.543 2.520 1.00 90.38 102 LEU A C 1
ATOM 813 O O . LEU A 1 102 ? 4.532 -4.789 3.682 1.00 90.38 102 LEU A O 1
ATOM 817 N N . PRO A 1 103 ? 3.941 -4.339 1.559 1.00 89.75 103 PRO A N 1
ATOM 818 C CA . PRO A 1 103 ? 2.511 -4.503 1.817 1.00 89.75 103 PRO A CA 1
ATOM 819 C C . PRO A 1 103 ? 2.135 -5.888 2.345 1.00 89.75 103 PRO A C 1
ATOM 821 O O . PRO A 1 103 ? 1.337 -5.975 3.275 1.00 89.75 103 PRO A O 1
ATOM 824 N N . ALA A 1 104 ? 2.733 -6.970 1.828 1.00 92.19 104 ALA A N 1
ATOM 825 C CA . ALA A 1 104 ? 2.490 -8.319 2.343 1.00 92.19 104 ALA A CA 1
ATOM 826 C C . ALA A 1 104 ? 2.803 -8.419 3.842 1.00 92.19 104 ALA A C 1
ATOM 828 O O . ALA A 1 104 ? 2.014 -8.959 4.616 1.00 92.19 104 ALA A O 1
ATOM 829 N N . SER A 1 105 ? 3.925 -7.829 4.257 1.00 91.19 105 SER A N 1
ATOM 830 C CA . SER A 1 105 ? 4.331 -7.764 5.661 1.00 91.19 105 SER A CA 1
ATOM 831 C C . SER A 1 105 ? 3.348 -6.938 6.496 1.00 91.19 105 SER A C 1
ATOM 833 O O . SER A 1 105 ? 2.971 -7.364 7.587 1.00 91.19 105 SER A O 1
ATOM 835 N N . ALA A 1 106 ? 2.869 -5.799 5.981 1.00 90.81 106 ALA A N 1
ATOM 836 C CA . ALA A 1 106 ? 1.866 -4.981 6.665 1.00 90.81 106 ALA A CA 1
ATOM 837 C C . ALA A 1 106 ? 0.537 -5.721 6.862 1.00 90.81 106 ALA A C 1
ATOM 839 O O . ALA A 1 106 ? -0.018 -5.704 7.962 1.00 90.81 106 ALA A O 1
ATOM 840 N N . PHE A 1 107 ? 0.057 -6.427 5.837 1.00 92.31 107 PHE A N 1
ATOM 841 C CA . PHE A 1 107 ? -1.145 -7.256 5.927 1.00 92.31 107 PHE A CA 1
ATOM 842 C C . PHE A 1 107 ? -0.977 -8.417 6.908 1.00 92.31 107 PHE A C 1
ATOM 844 O O . PHE A 1 107 ? -1.873 -8.672 7.712 1.00 92.31 107 PHE A O 1
ATOM 851 N N . ALA A 1 108 ? 0.181 -9.082 6.898 1.00 93.00 108 ALA A N 1
ATOM 852 C CA . ALA A 1 108 ? 0.479 -10.155 7.840 1.00 93.00 108 ALA A CA 1
ATOM 853 C C . ALA A 1 108 ? 0.462 -9.640 9.285 1.00 93.00 108 ALA A C 1
ATOM 855 O O . ALA A 1 108 ? -0.199 -10.231 10.136 1.00 93.00 108 ALA A O 1
ATOM 856 N N . VAL A 1 109 ? 1.114 -8.502 9.551 1.00 90.81 109 VAL A N 1
ATOM 857 C CA . VAL A 1 109 ? 1.100 -7.859 10.874 1.00 90.81 109 VAL A CA 1
ATOM 858 C C . VAL A 1 109 ? -0.323 -7.468 11.281 1.00 90.81 109 VAL A C 1
ATOM 860 O O . VAL A 1 109 ? -0.755 -7.778 12.386 1.00 90.81 109 VAL A O 1
ATOM 863 N N . THR A 1 110 ? -1.078 -6.857 10.367 1.00 88.94 110 THR A N 1
ATOM 864 C CA . THR A 1 110 ? -2.473 -6.444 10.589 1.00 88.94 110 THR A CA 1
ATOM 865 C C . THR A 1 110 ? -3.358 -7.635 10.955 1.00 88.94 110 THR A C 1
ATOM 867 O O . THR A 1 110 ? -4.199 -7.523 11.839 1.00 88.94 110 THR A O 1
ATOM 870 N N . SER A 1 111 ? -3.130 -8.805 10.351 1.00 90.50 111 SER A N 1
ATOM 871 C CA . SER A 1 111 ? -3.927 -10.005 10.627 1.00 90.50 111 SER A CA 1
ATOM 872 C C . SER A 1 111 ? -3.837 -10.511 12.073 1.00 90.50 111 SER A C 1
ATOM 874 O O . SER A 1 111 ? -4.764 -11.175 12.525 1.00 90.50 111 SER A O 1
ATOM 876 N N . TYR A 1 112 ? -2.777 -10.178 12.822 1.00 88.81 112 TYR A N 1
ATOM 877 C CA . TYR A 1 112 ? -2.657 -10.560 14.237 1.00 88.81 112 TYR A CA 1
ATOM 878 C C . TYR A 1 112 ? -3.619 -9.803 15.157 1.00 88.81 112 TYR A C 1
ATOM 880 O O . TYR A 1 112 ? -3.833 -10.234 16.287 1.00 88.81 112 TYR A O 1
ATOM 888 N N . TYR A 1 113 ? -4.185 -8.687 14.694 1.00 85.69 113 TYR A N 1
ATOM 889 C CA . TYR A 1 113 ? -5.095 -7.857 15.483 1.00 85.69 113 TYR A CA 1
ATOM 890 C C . TYR A 1 113 ? -6.568 -8.256 15.330 1.00 85.69 113 TYR A C 1
ATOM 892 O O . TYR A 1 113 ? -7.410 -7.722 16.046 1.00 85.69 113 TYR A O 1
ATOM 900 N N . PHE A 1 114 ? -6.889 -9.191 14.429 1.00 86.50 114 PHE A N 1
ATOM 901 C CA . PHE A 1 114 ? -8.267 -9.567 14.109 1.00 86.50 114 PHE A CA 1
ATOM 902 C C . PHE A 1 114 ? -8.469 -11.082 14.142 1.00 86.50 114 PHE A C 1
ATOM 904 O O . PHE A 1 114 ? -7.537 -11.866 13.966 1.00 86.50 114 PHE A O 1
ATOM 911 N N . GLU A 1 115 ? -9.721 -11.495 14.321 1.00 86.88 115 GLU A N 1
ATOM 912 C CA . GLU A 1 115 ? -10.152 -12.892 14.257 1.00 86.88 115 GLU A CA 1
ATOM 913 C C . GLU A 1 115 ? -11.261 -13.072 13.210 1.00 86.88 115 GLU A C 1
ATOM 915 O O . GLU A 1 115 ? -11.775 -12.105 12.649 1.00 86.88 115 GLU A O 1
ATOM 920 N N . GLY A 1 116 ? -11.606 -14.323 12.899 1.00 89.38 116 GLY A N 1
ATOM 921 C CA . GLY A 1 116 ? -12.690 -14.633 11.963 1.00 89.38 116 GLY A CA 1
ATOM 922 C C . GLY A 1 116 ? -12.401 -14.213 10.517 1.00 89.38 116 GLY A C 1
ATOM 923 O O . GLY A 1 116 ? -11.304 -14.429 9.995 1.00 89.38 116 GLY A O 1
ATOM 924 N N . LEU A 1 117 ? -13.406 -13.653 9.838 1.00 88.00 117 LEU A N 1
ATOM 925 C CA . LEU A 1 117 ? -13.338 -13.351 8.406 1.00 88.00 117 LEU A CA 1
ATOM 926 C C . LEU A 1 117 ? -12.294 -12.271 8.081 1.00 88.00 117 LEU A C 1
ATOM 928 O O . LEU A 1 117 ? -11.541 -12.439 7.12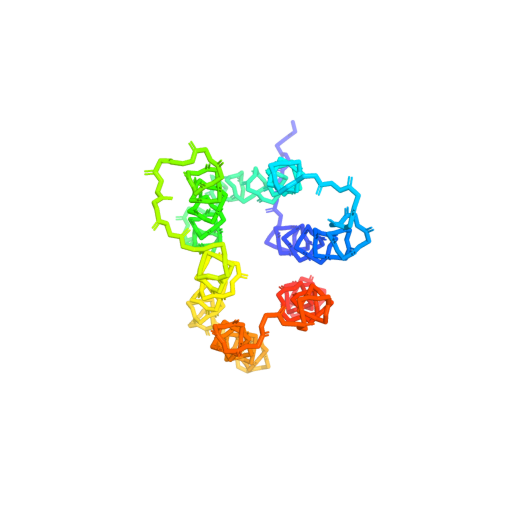0 1.00 88.00 117 LEU A O 1
ATOM 932 N N . LEU A 1 118 ? -12.173 -11.218 8.898 1.00 87.50 118 LEU A N 1
ATOM 933 C CA . LEU A 1 118 ? -11.155 -10.175 8.709 1.00 87.50 118 LEU A CA 1
ATOM 934 C C . LEU A 1 118 ? -9.731 -10.729 8.734 1.00 87.50 118 LEU A C 1
ATOM 936 O O . LEU A 1 118 ? -8.915 -10.382 7.878 1.00 87.50 118 LEU A O 1
ATOM 940 N N . LYS A 1 119 ? -9.439 -11.648 9.661 1.00 90.81 119 LYS A N 1
ATOM 941 C CA . LYS A 1 119 ? -8.149 -12.346 9.699 1.00 90.81 119 LYS A CA 1
ATOM 942 C C . LYS A 1 119 ? -7.882 -13.075 8.390 1.00 90.81 119 LYS A C 1
ATOM 944 O O . LYS A 1 119 ? -6.805 -12.934 7.818 1.00 90.81 119 LYS A O 1
ATOM 949 N N . HIS A 1 120 ? -8.868 -13.815 7.882 1.00 91.12 120 HIS A N 1
ATOM 950 C CA . HIS A 1 120 ? -8.740 -14.527 6.612 1.00 91.12 120 HIS A CA 1
ATOM 951 C C . HIS A 1 120 ? -8.521 -13.582 5.429 1.00 91.12 120 HIS A C 1
ATOM 953 O O . HIS A 1 120 ? -7.687 -13.883 4.573 1.00 91.12 120 HIS A O 1
ATOM 959 N N . LEU A 1 121 ? -9.204 -12.436 5.388 1.00 90.94 121 LEU A N 1
ATOM 960 C CA . LEU A 1 121 ? -9.008 -11.426 4.348 1.00 90.94 121 LEU A CA 1
ATOM 961 C C . LEU A 1 121 ? -7.590 -10.846 4.382 1.00 90.94 121 LEU A C 1
ATOM 963 O O . LEU A 1 121 ? -6.929 -10.802 3.345 1.00 90.94 121 LEU A O 1
ATOM 967 N N . TYR A 1 122 ? -7.087 -10.471 5.561 1.00 92.12 122 TYR A N 1
ATOM 968 C CA . TYR A 1 122 ? -5.739 -9.920 5.700 1.00 92.12 122 TYR A CA 1
ATOM 969 C C . TYR A 1 122 ? -4.633 -10.948 5.456 1.00 92.12 122 TYR A C 1
ATOM 971 O O . TYR A 1 122 ? -3.662 -10.637 4.769 1.00 92.12 122 TYR A O 1
ATOM 979 N N . VAL A 1 123 ? -4.788 -12.190 5.918 1.00 93.94 123 VAL A N 1
ATOM 980 C CA . VAL A 1 123 ? -3.849 -13.276 5.586 1.00 93.94 123 VAL A CA 1
ATOM 981 C C . VAL A 1 123 ? -3.845 -13.543 4.082 1.00 93.94 123 VAL A C 1
ATOM 983 O O . VAL A 1 123 ? -2.778 -13.674 3.488 1.00 93.94 123 VAL A O 1
ATOM 986 N N . SER A 1 124 ? -5.015 -13.577 3.440 1.00 92.81 124 SER A N 1
ATOM 987 C CA . SER A 1 124 ? -5.105 -13.789 1.990 1.00 92.81 124 SER A CA 1
ATOM 988 C C . SER A 1 124 ? -4.432 -12.653 1.223 1.00 92.81 124 SER A C 1
ATOM 990 O O . SER A 1 124 ? -3.640 -12.911 0.319 1.00 92.81 124 SER A O 1
ATOM 992 N N . ALA A 1 125 ? -4.673 -11.402 1.623 1.00 92.88 125 ALA A N 1
ATOM 993 C CA . ALA A 1 125 ? -3.992 -10.238 1.067 1.00 92.88 125 ALA A CA 1
ATOM 994 C C . ALA A 1 125 ? -2.468 -10.342 1.229 1.00 92.88 125 ALA A C 1
ATOM 996 O O . ALA A 1 125 ? -1.736 -10.113 0.267 1.00 92.88 125 ALA A O 1
ATOM 997 N N . ALA A 1 126 ? -1.981 -10.745 2.406 1.00 94.38 126 ALA A N 1
ATOM 998 C CA . ALA A 1 126 ? -0.556 -10.933 2.662 1.00 94.38 126 ALA A CA 1
ATOM 999 C C . ALA A 1 126 ? 0.060 -11.998 1.743 1.00 94.38 126 ALA A C 1
ATOM 1001 O O . ALA A 1 126 ? 1.052 -11.735 1.063 1.00 94.38 126 ALA A O 1
ATOM 1002 N N . VAL A 1 127 ? -0.553 -13.183 1.683 1.00 94.38 127 VAL A N 1
ATOM 1003 C CA . VAL A 1 127 ? -0.069 -14.311 0.874 1.00 94.38 127 VAL A CA 1
ATOM 1004 C C . VAL A 1 127 ? -0.056 -13.953 -0.606 1.00 94.38 127 VAL A C 1
ATOM 1006 O O . VAL A 1 127 ? 0.933 -14.209 -1.287 1.00 94.38 127 VAL A O 1
ATOM 1009 N N . ILE A 1 128 ? -1.118 -13.321 -1.106 1.00 92.06 128 ILE A N 1
ATOM 1010 C CA . ILE A 1 128 ? -1.192 -12.934 -2.513 1.00 92.06 128 ILE A CA 1
ATOM 1011 C C . ILE A 1 128 ? -0.122 -11.896 -2.838 1.00 92.06 128 ILE A C 1
ATOM 1013 O O . ILE A 1 128 ? 0.623 -12.098 -3.789 1.00 92.06 128 ILE A O 1
ATOM 1017 N N . ASN A 1 129 ? 0.041 -10.849 -2.028 1.00 91.62 129 ASN A N 1
ATOM 1018 C CA . ASN A 1 129 ? 1.097 -9.860 -2.253 1.00 91.62 129 ASN A CA 1
ATOM 1019 C C . ASN A 1 129 ? 2.500 -10.482 -2.227 1.00 91.62 129 ASN A C 1
ATOM 1021 O O . ASN A 1 129 ? 3.330 -10.151 -3.070 1.00 91.62 129 ASN A O 1
ATOM 1025 N N . PHE A 1 130 ? 2.753 -11.432 -1.325 1.00 92.56 130 PHE A N 1
ATOM 1026 C CA . PHE A 1 130 ? 4.019 -12.160 -1.294 1.00 92.56 130 PHE A CA 1
ATOM 1027 C C . PHE A 1 130 ? 4.240 -12.997 -2.564 1.00 92.56 130 PHE A C 1
ATOM 1029 O O . PHE A 1 130 ? 5.329 -12.978 -3.138 1.00 92.56 130 PHE A O 1
ATOM 1036 N N . MET A 1 131 ? 3.206 -13.693 -3.047 1.00 90.94 131 MET A N 1
ATOM 1037 C CA . MET A 1 131 ? 3.281 -14.431 -4.310 1.00 90.94 131 MET A CA 1
ATOM 1038 C C . MET A 1 131 ? 3.540 -13.495 -5.492 1.00 90.94 131 MET A C 1
ATOM 1040 O O . MET A 1 131 ? 4.415 -13.790 -6.298 1.00 90.94 131 MET A O 1
ATOM 1044 N N . LEU A 1 132 ? 2.837 -12.362 -5.586 1.00 88.00 132 LEU A N 1
ATOM 1045 C CA . LEU A 1 132 ? 3.042 -11.388 -6.664 1.00 88.00 132 LEU A CA 1
ATOM 1046 C C . LEU A 1 132 ? 4.465 -10.814 -6.637 1.00 88.00 132 LEU A C 1
ATOM 1048 O O . LEU A 1 132 ? 5.089 -10.738 -7.692 1.00 88.00 132 LEU A O 1
ATOM 1052 N N . ALA A 1 133 ? 5.018 -10.520 -5.452 1.00 88.69 133 ALA A N 1
ATOM 1053 C CA . ALA A 1 133 ? 6.423 -10.132 -5.307 1.00 88.69 133 ALA A CA 1
ATOM 1054 C C . ALA A 1 133 ? 7.359 -11.192 -5.906 1.00 88.69 133 ALA A C 1
ATOM 1056 O O . ALA A 1 133 ? 8.243 -10.869 -6.694 1.00 88.69 133 ALA A O 1
ATOM 1057 N N . GLY A 1 134 ? 7.132 -12.467 -5.576 1.00 87.12 134 GLY A N 1
ATOM 1058 C CA . GLY A 1 134 ? 7.903 -13.579 -6.123 1.00 87.12 134 GLY A CA 1
ATOM 1059 C C . GLY A 1 134 ? 7.779 -13.691 -7.642 1.00 87.12 134 GLY A C 1
ATOM 1060 O O . GLY A 1 134 ? 8.792 -13.771 -8.328 1.00 87.12 134 GLY A O 1
ATOM 1061 N N . ILE A 1 135 ? 6.560 -13.659 -8.187 1.00 85.88 135 ILE A N 1
ATOM 1062 C CA . ILE A 1 135 ? 6.336 -13.810 -9.632 1.00 85.88 135 ILE A CA 1
ATOM 1063 C C . ILE A 1 135 ? 6.952 -12.630 -10.401 1.00 85.88 135 ILE A C 1
ATOM 1065 O O . ILE A 1 135 ? 7.556 -12.857 -11.448 1.00 85.88 135 ILE A O 1
ATOM 1069 N N . MET A 1 136 ? 6.897 -11.398 -9.879 1.00 84.31 136 MET A N 1
ATOM 1070 C CA . MET A 1 136 ? 7.533 -10.229 -10.506 1.00 84.31 136 MET A CA 1
ATOM 1071 C C . MET A 1 136 ? 9.033 -10.408 -10.741 1.00 84.31 136 MET A C 1
ATOM 1073 O O . MET A 1 136 ? 9.527 -9.994 -11.787 1.00 84.31 136 MET A O 1
ATOM 1077 N N . LEU A 1 137 ? 9.745 -11.073 -9.825 1.00 84.75 137 LEU A N 1
ATOM 1078 C CA . LEU A 1 137 ? 11.180 -11.338 -9.974 1.00 84.75 137 LEU A CA 1
ATOM 1079 C C . LEU A 1 137 ? 11.504 -12.247 -11.171 1.00 84.75 137 LEU A C 1
ATOM 1081 O O . LEU A 1 137 ? 12.619 -12.204 -11.683 1.00 84.75 137 LEU A O 1
ATOM 1085 N N . PHE A 1 138 ? 10.545 -13.055 -11.635 1.00 83.69 138 PHE A N 1
ATOM 1086 C CA . PHE A 1 138 ? 10.741 -14.013 -12.731 1.00 83.69 138 PHE A CA 1
ATOM 1087 C C . PHE A 1 138 ? 9.957 -13.673 -14.006 1.00 83.69 138 PHE A C 1
ATOM 1089 O O . PHE A 1 138 ? 10.275 -14.195 -15.073 1.00 83.69 138 PHE A O 1
ATOM 1096 N N . GLN A 1 139 ? 8.916 -12.842 -13.911 1.00 81.75 139 GLN A N 1
ATOM 1097 C CA . GLN A 1 139 ? 7.993 -12.507 -15.000 1.00 81.75 139 GLN A CA 1
ATOM 1098 C C . GLN A 1 139 ? 7.609 -11.023 -14.940 1.00 81.75 139 GLN A C 1
ATOM 1100 O O . GLN A 1 139 ? 6.516 -10.651 -14.509 1.00 81.75 139 GLN A O 1
ATOM 1105 N N . SER A 1 140 ? 8.517 -10.164 -15.403 1.00 72.06 140 SER A N 1
ATOM 1106 C CA . SER A 1 140 ? 8.296 -8.713 -15.497 1.00 72.06 140 SER A CA 1
ATOM 1107 C C . SER A 1 140 ? 7.348 -8.304 -16.632 1.00 72.06 140 SER A C 1
ATOM 1109 O O . SER A 1 140 ? 6.823 -7.196 -16.627 1.00 72.06 140 SER A O 1
ATOM 1111 N N . SER A 1 141 ? 7.086 -9.198 -17.589 1.00 75.19 141 SER A N 1
ATOM 1112 C CA . SER A 1 141 ? 6.237 -8.952 -18.764 1.00 75.19 141 SER A CA 1
ATOM 1113 C C . SER A 1 141 ? 4.751 -8.753 -18.446 1.00 75.19 141 SER A C 1
ATOM 1115 O O . SER A 1 141 ? 4.007 -8.303 -19.312 1.00 75.19 141 SER A O 1
ATOM 1117 N N . ILE A 1 142 ? 4.318 -9.077 -17.226 1.00 73.69 142 ILE A N 1
ATOM 1118 C CA . ILE A 1 142 ? 2.921 -8.985 -16.777 1.00 73.69 142 ILE A CA 1
ATOM 1119 C C . ILE A 1 142 ? 2.697 -7.860 -15.752 1.00 73.69 142 ILE A C 1
ATOM 1121 O O . ILE A 1 142 ? 1.831 -7.947 -14.879 1.00 73.69 142 ILE A O 1
ATOM 1125 N N . MET A 1 143 ? 3.500 -6.792 -15.849 1.00 72.25 143 MET A N 1
ATOM 1126 C CA . MET A 1 143 ? 3.454 -5.646 -14.933 1.00 72.25 143 MET A CA 1
ATOM 1127 C C . MET A 1 143 ? 2.074 -4.981 -14.869 1.00 72.25 143 MET A C 1
ATOM 1129 O O . MET A 1 143 ? 1.580 -4.667 -13.786 1.00 72.25 143 MET A O 1
ATOM 1133 N N . ASP A 1 144 ? 1.408 -4.882 -16.014 1.00 77.19 144 ASP A N 1
ATOM 1134 C CA . ASP A 1 144 ? 0.071 -4.307 -16.164 1.00 77.19 144 ASP A CA 1
ATOM 1135 C C . ASP A 1 144 ? -0.977 -5.034 -15.319 1.00 77.19 144 ASP A C 1
ATOM 1137 O O . ASP A 1 144 ? -1.774 -4.416 -14.608 1.00 77.19 144 ASP A O 1
ATOM 1141 N N . GLN A 1 145 ? -0.950 -6.366 -15.340 1.00 82.50 145 GLN A N 1
ATOM 1142 C CA . GLN A 1 145 ? -1.865 -7.185 -14.556 1.00 82.50 145 GLN A CA 1
ATOM 1143 C C . GLN A 1 145 ? -1.614 -6.998 -13.055 1.00 82.50 145 GLN A C 1
ATOM 1145 O O . GLN A 1 145 ? -2.570 -7.004 -12.276 1.00 82.50 145 GLN A O 1
ATOM 1150 N N . TYR A 1 146 ? -0.366 -6.767 -12.635 1.00 81.25 146 TYR A N 1
ATOM 1151 C CA . TYR A 1 146 ? -0.051 -6.547 -11.225 1.00 81.25 146 TYR A CA 1
ATOM 1152 C C . TYR A 1 146 ? -0.641 -5.260 -10.664 1.00 81.25 146 TYR A C 1
ATOM 1154 O O . TYR A 1 146 ? -1.102 -5.295 -9.525 1.00 81.25 146 TYR A O 1
ATOM 1162 N N . TYR A 1 147 ? -0.704 -4.163 -11.430 1.00 84.25 147 TYR A N 1
ATOM 1163 C CA . TYR A 1 147 ? -1.363 -2.941 -10.952 1.00 84.25 147 TYR A CA 1
ATOM 1164 C C . TYR A 1 147 ? -2.830 -3.220 -10.593 1.00 84.25 147 TYR A C 1
ATOM 1166 O O . TYR A 1 147 ? -3.297 -2.853 -9.515 1.00 84.25 147 TYR A O 1
ATOM 1174 N N . LEU A 1 148 ? -3.556 -3.939 -11.455 1.00 86.62 148 LEU A N 1
ATOM 1175 C CA . LEU A 1 148 ? -4.964 -4.253 -11.214 1.00 86.62 148 LEU A CA 1
ATOM 1176 C C . LEU A 1 148 ? -5.149 -5.209 -10.024 1.00 86.62 148 LEU A C 1
ATOM 1178 O O . LEU A 1 148 ? -6.015 -4.994 -9.175 1.00 86.62 148 LEU A O 1
ATOM 1182 N N . LEU A 1 149 ? -4.317 -6.252 -9.938 1.00 87.00 149 LEU A N 1
ATOM 1183 C CA . LEU A 1 149 ? -4.358 -7.206 -8.830 1.00 87.00 149 LEU A CA 1
ATOM 1184 C C . LEU A 1 149 ? -3.997 -6.539 -7.497 1.00 87.00 149 LEU A C 1
ATOM 1186 O O . LEU A 1 149 ? -4.640 -6.813 -6.486 1.00 87.00 149 LEU A O 1
ATOM 1190 N N . ALA A 1 150 ? -3.023 -5.630 -7.480 1.00 87.12 150 ALA A N 1
ATOM 1191 C CA . ALA A 1 150 ? -2.650 -4.889 -6.282 1.00 87.12 150 ALA A CA 1
ATOM 1192 C C . ALA A 1 150 ? -3.787 -3.974 -5.800 1.00 87.12 150 ALA A C 1
ATOM 1194 O O . ALA A 1 150 ? -4.068 -3.939 -4.602 1.00 87.12 150 ALA A O 1
ATOM 1195 N N . ALA A 1 151 ? -4.523 -3.319 -6.710 1.00 88.44 151 ALA A N 1
ATOM 1196 C CA . ALA A 1 151 ? -5.712 -2.542 -6.347 1.00 88.44 151 ALA A CA 1
ATOM 1197 C C . ALA A 1 151 ? -6.755 -3.396 -5.605 1.00 88.44 151 ALA A C 1
ATOM 1199 O O . ALA A 1 151 ? -7.318 -2.968 -4.596 1.00 88.44 151 ALA A O 1
ATOM 1200 N N . ILE A 1 152 ? -6.975 -4.623 -6.084 1.00 89.00 152 ILE A N 1
ATOM 1201 C CA . ILE A 1 152 ? -7.924 -5.580 -5.508 1.00 89.00 152 ILE A CA 1
ATOM 1202 C C . ILE A 1 152 ? -7.412 -6.079 -4.155 1.00 89.00 152 ILE A C 1
ATOM 1204 O O . ILE A 1 152 ? -8.097 -5.941 -3.147 1.00 89.00 152 ILE A O 1
ATOM 1208 N N . PHE A 1 153 ? -6.206 -6.642 -4.109 1.00 89.12 153 PHE A N 1
ATOM 1209 C CA . PHE A 1 153 ? -5.725 -7.368 -2.933 1.00 89.12 153 PHE A CA 1
ATOM 1210 C C . PHE A 1 153 ? -5.127 -6.482 -1.846 1.00 89.12 153 PHE A C 1
ATOM 1212 O O . PHE A 1 153 ? -5.061 -6.918 -0.703 1.00 89.12 153 PHE A O 1
ATOM 1219 N N . GLN A 1 154 ? -4.706 -5.258 -2.167 1.00 89.75 154 GLN A N 1
ATOM 1220 C CA . GLN A 1 154 ? -4.265 -4.290 -1.165 1.00 89.75 154 GLN A CA 1
ATOM 1221 C C . GLN A 1 154 ? -5.386 -3.303 -0.796 1.00 89.75 154 GLN A C 1
ATOM 1223 O O . GLN A 1 154 ? -5.549 -2.958 0.369 1.00 89.75 154 GLN A O 1
ATOM 1228 N N . GLY A 1 155 ? -6.201 -2.859 -1.755 1.00 85.81 155 GLY A N 1
ATOM 1229 C CA . GLY A 1 155 ? -7.245 -1.862 -1.496 1.00 85.81 155 GLY A CA 1
ATOM 1230 C C . GLY A 1 155 ? -8.514 -2.437 -0.863 1.00 85.81 155 GLY A C 1
ATOM 1231 O O . GLY A 1 155 ? -8.998 -1.922 0.148 1.00 85.81 155 GLY A O 1
ATOM 1232 N N . LEU A 1 156 ? -9.068 -3.515 -1.431 1.00 83.31 156 LEU A N 1
ATOM 1233 C CA . LEU A 1 156 ? -10.396 -4.005 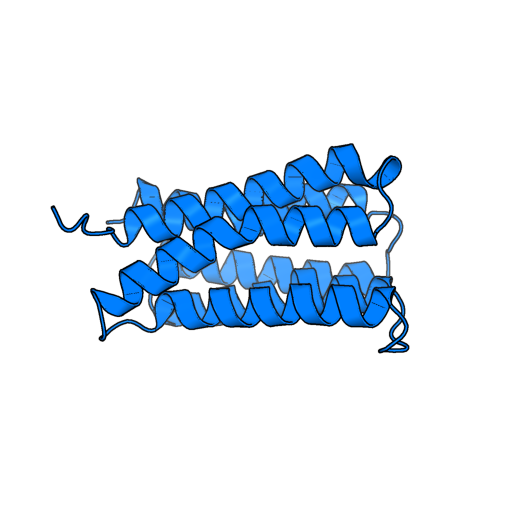-1.038 1.00 83.31 156 LEU A CA 1
ATOM 1234 C C . LEU A 1 156 ? -10.497 -4.545 0.393 1.00 83.31 156 LEU A C 1
ATOM 1236 O O . LEU A 1 156 ? -11.523 -4.266 1.005 1.00 83.31 156 LEU A O 1
ATOM 1240 N N . PRO A 1 157 ? -9.510 -5.261 0.972 1.00 85.44 157 PRO A N 1
ATOM 1241 C CA . PRO A 1 157 ? -9.619 -5.722 2.359 1.00 85.44 157 PRO A CA 1
ATOM 1242 C C . PRO A 1 157 ? -9.817 -4.569 3.351 1.00 85.44 157 PRO A C 1
ATOM 1244 O O . PRO A 1 157 ? -10.593 -4.682 4.296 1.00 85.44 157 PRO A O 1
ATOM 1247 N N . LEU A 1 158 ? -9.156 -3.435 3.101 1.00 86.56 158 LEU A N 1
ATOM 1248 C CA . LEU A 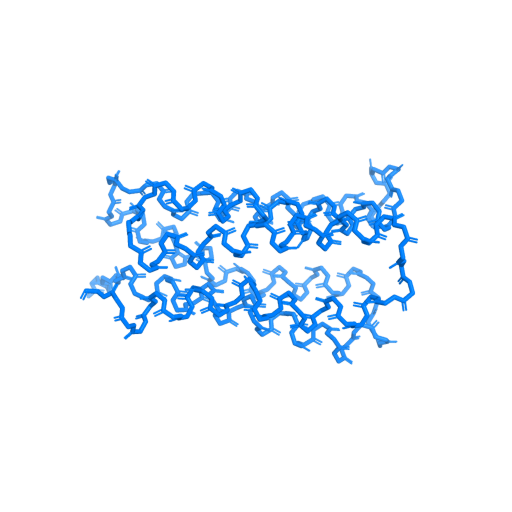1 158 ? -9.251 -2.232 3.928 1.00 86.56 158 LEU A CA 1
ATOM 1249 C C . LEU A 1 158 ? -10.619 -1.557 3.776 1.00 86.56 158 LEU A C 1
ATOM 1251 O O . LEU A 1 158 ? -11.220 -1.157 4.769 1.00 86.56 158 LEU A O 1
ATOM 1255 N N . ILE A 1 159 ? -11.138 -1.488 2.544 1.00 85.44 159 ILE A N 1
ATOM 1256 C CA . ILE A 1 159 ? -12.494 -0.989 2.281 1.00 85.44 159 ILE A CA 1
ATOM 1257 C C . ILE A 1 159 ? -13.528 -1.916 2.931 1.00 85.44 159 ILE A C 1
ATOM 1259 O O . ILE A 1 159 ? -14.435 -1.441 3.601 1.00 85.44 159 ILE A O 1
ATOM 1263 N N . TYR A 1 160 ? -13.392 -3.234 2.789 1.00 85.75 160 TYR A N 1
ATOM 1264 C CA . TYR A 1 160 ? -14.325 -4.187 3.386 1.00 85.75 160 TYR A CA 1
ATOM 1265 C C . TYR A 1 160 ? -14.391 -4.027 4.908 1.00 85.75 160 TYR A C 1
ATOM 1267 O O . TYR A 1 160 ? -15.483 -3.848 5.447 1.00 85.75 160 TYR A O 1
ATOM 1275 N N . HIS A 1 161 ? -13.233 -4.004 5.577 1.00 84.75 161 HIS A N 1
ATOM 1276 C CA . HIS A 1 161 ? -13.160 -3.789 7.022 1.00 84.75 161 HIS A CA 1
ATOM 1277 C C . HIS A 1 161 ? -13.833 -2.470 7.418 1.00 84.75 161 HIS A C 1
ATOM 1279 O O . HIS A 1 161 ? -14.659 -2.438 8.324 1.00 84.75 161 HIS A O 1
ATOM 1285 N N . ALA A 1 162 ? -13.587 -1.398 6.665 1.00 82.62 162 ALA A N 1
ATOM 1286 C CA . ALA A 1 162 ? -14.207 -0.114 6.947 1.00 82.62 162 ALA A CA 1
ATOM 1287 C C . ALA A 1 162 ? -15.747 -0.115 6.854 1.00 82.62 162 ALA A C 1
ATOM 1289 O O . ALA A 1 162 ? -16.390 0.709 7.497 1.00 82.62 162 ALA A O 1
ATOM 1290 N N . TYR A 1 163 ? -16.371 -0.970 6.042 1.00 79.38 163 TYR A N 1
ATOM 1291 C CA . TYR A 1 163 ? -17.817 -0.890 5.787 1.00 79.38 163 TYR A CA 1
ATOM 1292 C C . TYR A 1 163 ? -18.656 -1.991 6.432 1.00 79.38 163 TYR A C 1
ATOM 1294 O O . TYR A 1 163 ? -19.840 -1.743 6.660 1.00 79.38 163 TYR A O 1
ATOM 1302 N N . TYR A 1 164 ? -18.089 -3.167 6.702 1.00 67.69 164 TYR A N 1
ATOM 1303 C CA . TYR A 1 164 ? -18.890 -4.358 7.000 1.00 67.69 164 TYR A CA 1
ATOM 1304 C C . TYR A 1 164 ? -18.607 -5.028 8.350 1.00 67.69 164 TYR A C 1
ATOM 1306 O O . TYR A 1 164 ? -19.429 -5.838 8.768 1.00 67.69 164 TYR A O 1
ATOM 1314 N N . GLU A 1 165 ? -17.520 -4.694 9.052 1.00 63.88 165 GLU A N 1
ATOM 1315 C CA . GLU A 1 165 ? -17.192 -5.305 10.354 1.00 63.88 165 GLU A CA 1
ATOM 1316 C C . GLU A 1 165 ? -16.692 -4.261 11.369 1.00 63.88 165 GLU A C 1
ATOM 1318 O O . GLU A 1 165 ? -15.494 -4.160 11.618 1.00 63.88 165 GLU A O 1
ATOM 1323 N N . PHE A 1 166 ? -17.631 -3.495 11.942 1.00 54.72 166 PHE A N 1
ATOM 1324 C CA . PHE A 1 166 ? -17.440 -2.623 13.113 1.00 54.72 166 PHE A CA 1
ATOM 1325 C C . PHE A 1 166 ? -18.361 -3.047 14.258 1.00 54.72 166 PHE A C 1
ATOM 1327 O O . PHE A 1 166 ? -19.543 -3.352 13.966 1.00 54.72 166 PHE A O 1
#

pLDDT: mean 85.05, std 8.0, range [43.03, 94.38]

Sequence (166 aa):
MVFEIEERAVLTVWGFSVATGWIVSYFLHPYFEALSLVAFWSVVMSWPVIVSIKWMAQNSGSSLPVTWILTTAIALGMGVAVLQGYLTIPDIESYAVFWFFLPASAFAVTSYYFEGLLKHLYVSAAVINFMLAGIMLFQSSIMDQYYLLAAIFQGLPLIYHAYYEF

Foldseek 3Di:
DLDAQDVLNLLQLQLVLQLCLLVVCLVCVVPDDLVVSLVSNVVSVVVSLVSVVSNCVVVVPDCLCVLVNVLSCCLSVVSVCVVVVVDPDDPLLSCLVNVQQSLLVSLQVNLVVDDDPLNVLSPVLSVVSNVVSVVSVVCVVCVSVVSNVSSCSRNVSSNCCSPPPD

Radius of gyration: 15.67 Å; chains: 1; bounding box: 41×36×43 Å